Protein AF-A0A5P8ND42-F1 (afdb_monomer_lite)

pLDDT: mean 76.36, std 13.09, range [44.97, 87.69]

Sequence (97 aa):
MKEKIRTFIENVSSKDLKDVLKNHLYEIIEDKTKQRITLLIDKKYAMNVLRKPANLVKLIKGIYKKYGVKYKANIRLKIDTTHHDREMMLPHIIHYG

Radius of gyration: 18.75 Å; chains: 1; bounding box: 31×57×49 Å

Foldseek 3Di:
DPPVQVVLLVLQPDPVLSVLSVVFFPDWDQDPPQLEIETEGADPVSVVVCPPPVNVVSSLNSCCVVSNNSHHYHYHYDDPPPPDPPVPPDDPDDDDD

Secondary structure (DSSP, 8-state):
--HHHHHHHHH---HHHHHHHHHHEEEEEEETTTTEEEEEES-HHHHHHHHSHHHHHHHHHHHHHHH-TTPEEEEEE-------SSSS--PPPPP--

Structure (mmCIF, N/CA/C/O backbone):
data_AF-A0A5P8ND42-F1
#
_entry.id   AF-A0A5P8ND42-F1
#
loop_
_atom_site.group_PDB
_atom_site.id
_atom_site.type_symbol
_atom_site.label_atom_id
_atom_site.label_alt_id
_atom_site.label_comp_id
_atom_site.label_asym_id
_atom_site.label_entity_id
_atom_site.label_seq_id
_atom_site.pdbx_PDB_ins_code
_atom_site.Cartn_x
_atom_site.Cartn_y
_atom_site.Cartn_z
_atom_site.occupancy
_atom_site.B_iso_or_equiv
_atom_site.auth_seq_id
_atom_site.auth_comp_id
_atom_site.auth_asym_id
_atom_site.auth_atom_id
_atom_site.pdbx_PDB_model_num
ATOM 1 N N . MET A 1 1 ? -8.374 6.726 -15.318 1.00 50.75 1 MET A N 1
ATOM 2 C CA . MET A 1 1 ? -7.591 6.335 -14.119 1.00 50.75 1 MET A CA 1
ATOM 3 C C . MET A 1 1 ? -8.510 6.476 -12.910 1.00 50.75 1 MET A C 1
ATOM 5 O O . MET A 1 1 ? -9.050 7.559 -12.731 1.00 50.75 1 MET A O 1
ATOM 9 N N . LYS A 1 2 ? -8.801 5.395 -12.169 1.00 58.09 2 LYS A N 1
ATOM 10 C CA . LYS A 1 2 ? -9.850 5.384 -11.127 1.00 58.09 2 LYS A CA 1
ATOM 11 C C . LYS A 1 2 ? -9.565 6.470 -10.079 1.00 58.09 2 LYS A C 1
ATOM 13 O O . LYS A 1 2 ? -8.509 6.436 -9.457 1.00 58.09 2 LYS A O 1
ATOM 18 N N . GLU A 1 3 ? -10.488 7.403 -9.867 1.00 66.44 3 GLU A N 1
ATOM 19 C CA . GLU A 1 3 ? -10.360 8.561 -8.957 1.00 66.44 3 GLU A CA 1
ATOM 20 C C . GLU A 1 3 ? -9.838 8.167 -7.560 1.00 66.44 3 GLU A C 1
ATOM 22 O O . GLU A 1 3 ? -8.937 8.790 -7.001 1.00 66.44 3 GLU A O 1
ATOM 27 N N . LYS A 1 4 ? -10.275 6.995 -7.077 1.00 71.62 4 L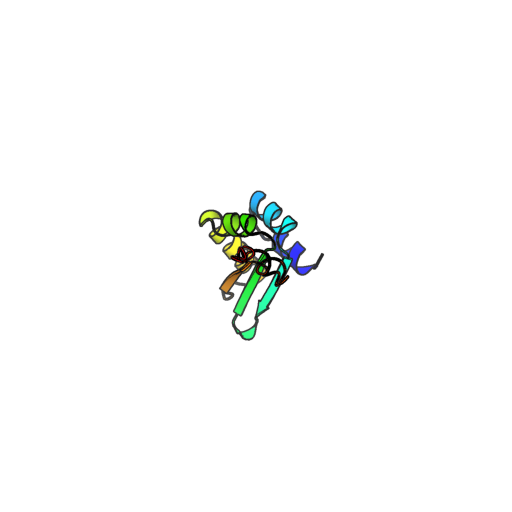YS A N 1
ATOM 28 C CA . LYS A 1 4 ? -9.816 6.359 -5.833 1.00 71.62 4 LYS A CA 1
ATOM 29 C C . LYS A 1 4 ? -8.297 6.158 -5.750 1.00 71.62 4 LYS A C 1
ATOM 31 O O . LYS A 1 4 ? -7.734 6.297 -4.661 1.00 71.62 4 LYS A O 1
ATOM 36 N N . ILE A 1 5 ? -7.641 5.815 -6.860 1.00 76.56 5 ILE A N 1
ATOM 37 C CA . ILE A 1 5 ? -6.191 5.595 -6.935 1.00 76.56 5 ILE A CA 1
ATOM 38 C C . ILE A 1 5 ? -5.455 6.922 -6.771 1.00 76.56 5 ILE A C 1
ATOM 40 O O . ILE A 1 5 ? -4.545 7.015 -5.948 1.00 76.56 5 ILE A O 1
ATOM 44 N N . ARG A 1 6 ? -5.897 7.964 -7.483 1.00 76.19 6 ARG A N 1
ATOM 45 C CA . ARG A 1 6 ? -5.289 9.298 -7.422 1.00 76.19 6 ARG A CA 1
ATOM 46 C C . ARG A 1 6 ? -5.324 9.851 -5.998 1.00 76.19 6 ARG A C 1
ATOM 48 O O . ARG A 1 6 ? -4.269 10.141 -5.441 1.00 76.19 6 ARG A O 1
ATOM 55 N N . THR A 1 7 ? -6.492 9.830 -5.354 1.00 78.31 7 THR A N 1
ATOM 56 C CA . THR A 1 7 ? -6.640 10.271 -3.957 1.00 78.31 7 THR A CA 1
ATOM 57 C C . THR A 1 7 ? -5.795 9.436 -2.989 1.00 78.31 7 THR A C 1
ATOM 59 O O . THR A 1 7 ? -5.323 9.938 -1.973 1.00 78.31 7 THR A O 1
ATOM 62 N N . PHE A 1 8 ? -5.594 8.139 -3.256 1.00 79.19 8 PHE A N 1
ATOM 63 C CA . PHE A 1 8 ? -4.719 7.309 -2.419 1.00 79.19 8 PHE A CA 1
ATOM 64 C C . PHE A 1 8 ? -3.246 7.707 -2.553 1.00 79.19 8 PHE A C 1
ATOM 66 O O . PHE A 1 8 ? -2.573 7.877 -1.539 1.00 79.19 8 PHE A O 1
ATOM 73 N N . ILE A 1 9 ? -2.767 7.911 -3.781 1.00 79.88 9 ILE A N 1
ATOM 74 C CA . ILE A 1 9 ? -1.382 8.316 -4.054 1.00 79.88 9 ILE A CA 1
ATOM 75 C C . ILE A 1 9 ? -1.068 9.657 -3.379 1.00 79.88 9 ILE A C 1
ATOM 77 O O . ILE A 1 9 ? 0.011 9.825 -2.814 1.00 79.88 9 ILE A O 1
ATOM 81 N N . GLU A 1 10 ? -2.011 10.598 -3.362 1.00 80.12 10 GLU A N 1
ATOM 82 C CA . GLU A 1 10 ? -1.810 11.900 -2.717 1.00 80.12 10 GLU A CA 1
ATOM 83 C C . GLU A 1 10 ? -1.573 11.801 -1.205 1.00 80.12 10 GLU A C 1
ATOM 85 O O . GLU A 1 10 ? -0.774 12.569 -0.663 1.00 80.12 10 GLU A O 1
ATOM 90 N N . ASN A 1 11 ? -2.169 10.800 -0.550 1.00 78.31 11 ASN A N 1
ATOM 91 C CA . ASN A 1 11 ? -2.037 10.558 0.887 1.00 78.31 11 ASN A CA 1
ATOM 92 C C . ASN A 1 11 ? -0.715 9.885 1.298 1.00 78.31 11 ASN A C 1
ATOM 94 O O . ASN A 1 11 ? -0.378 9.868 2.485 1.00 78.31 11 ASN A O 1
ATOM 98 N N . VAL A 1 12 ? 0.050 9.332 0.354 1.00 79.94 12 VAL A N 1
ATOM 99 C CA . VAL A 1 12 ? 1.349 8.704 0.636 1.00 79.94 12 VAL A CA 1
ATOM 100 C C . VAL A 1 12 ? 2.413 9.788 0.787 1.00 79.94 12 VAL A C 1
ATOM 102 O O . VAL A 1 12 ? 2.547 10.640 -0.071 1.00 79.94 12 VAL A O 1
ATOM 105 N N . SER A 1 13 ? 3.218 9.781 1.848 1.00 73.88 13 SER A N 1
ATOM 106 C CA . SER A 1 13 ? 4.123 10.918 2.105 1.00 73.88 13 SER A CA 1
ATOM 107 C C . SER A 1 13 ? 5.421 10.919 1.279 1.00 73.88 13 SER A C 1
ATOM 109 O O . SER A 1 13 ? 6.106 11.933 1.234 1.00 73.88 13 SER A O 1
ATOM 111 N N . SER A 1 14 ? 5.814 9.801 0.657 1.00 79.62 14 SER A N 1
ATOM 112 C CA . SER A 1 14 ? 7.112 9.678 -0.032 1.00 79.62 14 SER A CA 1
ATOM 113 C C . SER A 1 14 ? 6.996 9.787 -1.547 1.00 79.62 14 SER A C 1
ATOM 115 O O . SER A 1 14 ? 6.219 9.055 -2.154 1.00 79.62 14 SER A O 1
ATOM 117 N N . LYS A 1 15 ? 7.830 10.649 -2.144 1.00 81.69 15 LYS A N 1
ATOM 118 C CA . LYS A 1 15 ? 7.862 10.936 -3.586 1.00 81.69 15 LYS A CA 1
ATOM 119 C C . LYS A 1 15 ? 8.155 9.687 -4.429 1.00 81.69 15 LYS A C 1
ATOM 121 O O . LYS A 1 15 ? 7.359 9.380 -5.306 1.00 81.69 15 LYS A O 1
ATOM 126 N N . ASP A 1 16 ? 9.186 8.913 -4.085 1.00 79.19 16 ASP A N 1
ATOM 127 C CA . ASP A 1 16 ? 9.498 7.635 -4.750 1.00 79.19 16 ASP A CA 1
ATOM 128 C C . ASP A 1 16 ? 8.333 6.643 -4.732 1.00 79.19 16 ASP A C 1
ATOM 130 O O . ASP A 1 16 ? 8.010 6.017 -5.737 1.00 79.19 16 ASP A O 1
ATOM 134 N N . LEU A 1 17 ? 7.651 6.516 -3.590 1.00 82.56 17 LEU A N 1
ATOM 135 C CA . LEU A 1 17 ? 6.508 5.611 -3.480 1.00 82.56 17 LEU A CA 1
ATOM 136 C C . LEU A 1 17 ? 5.307 6.104 -4.276 1.00 82.56 17 LEU A C 1
ATOM 138 O O . LEU A 1 17 ? 4.598 5.283 -4.854 1.00 82.56 17 LEU A O 1
ATOM 142 N N . LYS A 1 18 ? 5.077 7.422 -4.322 1.00 85.12 18 LYS A N 1
ATOM 143 C CA . LYS A 1 18 ? 4.033 7.996 -5.175 1.00 85.12 18 LYS A CA 1
ATOM 144 C C . LYS A 1 18 ? 4.277 7.653 -6.635 1.00 85.12 18 LYS A C 1
ATOM 146 O O . LYS A 1 18 ? 3.319 7.300 -7.311 1.00 85.12 18 LYS A O 1
ATOM 151 N N . ASP A 1 19 ? 5.521 7.735 -7.094 1.00 84.38 19 ASP A N 1
ATOM 152 C CA . ASP A 1 19 ? 5.868 7.460 -8.486 1.00 84.38 19 ASP A CA 1
ATOM 153 C C . ASP A 1 19 ? 5.641 5.985 -8.848 1.00 84.38 19 ASP A C 1
ATOM 155 O O . ASP A 1 19 ? 4.887 5.673 -9.771 1.00 84.38 19 ASP A O 1
ATOM 159 N N . VAL A 1 20 ? 6.155 5.071 -8.016 1.00 85.06 20 VAL A N 1
ATOM 160 C CA . VAL A 1 20 ? 5.950 3.622 -8.184 1.00 85.06 20 VAL A CA 1
ATOM 161 C C . VAL A 1 20 ? 4.463 3.264 -8.164 1.00 85.06 20 VAL A C 1
ATOM 163 O O . VAL A 1 20 ? 4.000 2.483 -8.993 1.00 85.06 20 VAL A O 1
ATOM 166 N N . LEU A 1 21 ? 3.689 3.835 -7.237 1.00 84.25 21 LEU A N 1
ATOM 167 C CA . LEU A 1 21 ? 2.247 3.597 -7.172 1.00 84.25 21 LEU A CA 1
ATOM 168 C C . LEU A 1 21 ? 1.526 4.212 -8.375 1.00 84.25 21 LEU A C 1
ATOM 170 O O . LEU A 1 21 ? 0.653 3.571 -8.939 1.00 84.25 21 LEU A O 1
ATOM 174 N N . LYS A 1 22 ? 1.891 5.412 -8.822 1.00 83.50 22 LYS A N 1
ATOM 175 C CA . LYS A 1 22 ? 1.265 6.051 -9.986 1.00 83.50 22 LYS A CA 1
ATOM 176 C C . LYS A 1 22 ? 1.461 5.237 -11.266 1.00 83.50 22 LYS A C 1
ATOM 178 O O . LYS A 1 22 ? 0.524 5.142 -12.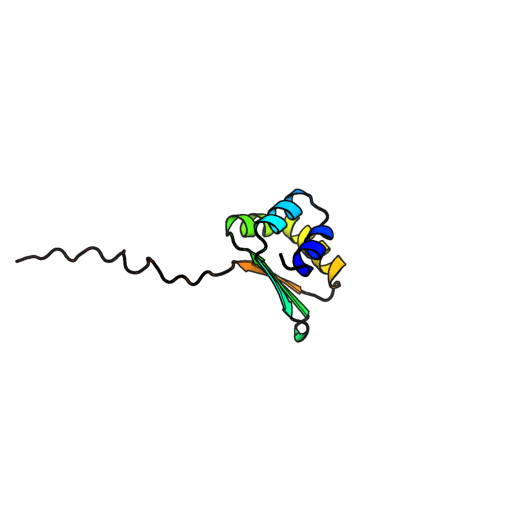054 1.00 83.50 22 LYS A O 1
ATOM 183 N N . ASN A 1 23 ? 2.640 4.644 -11.437 1.00 85.44 23 ASN A N 1
ATOM 184 C CA . ASN A 1 23 ? 3.007 3.908 -12.645 1.00 85.44 23 ASN A CA 1
ATOM 185 C C . ASN A 1 23 ? 2.622 2.418 -12.609 1.00 85.44 23 ASN A C 1
ATOM 187 O O . ASN A 1 23 ? 2.425 1.821 -13.666 1.00 85.44 23 ASN A O 1
ATOM 191 N N . HIS A 1 24 ? 2.500 1.799 -11.425 1.00 86.44 24 HIS A N 1
ATOM 192 C CA . HIS A 1 24 ? 2.311 0.341 -11.311 1.00 86.44 24 HIS A CA 1
ATOM 193 C C . HIS A 1 24 ? 1.109 -0.110 -10.483 1.00 86.44 24 HIS A C 1
ATOM 195 O O . HIS A 1 24 ? 0.842 -1.314 -10.430 1.00 86.44 24 HIS A O 1
ATOM 201 N N . LEU A 1 25 ? 0.382 0.799 -9.828 1.00 85.81 25 LEU A N 1
ATOM 202 C CA . LEU A 1 25 ? -0.851 0.447 -9.129 1.00 85.81 25 LEU A CA 1
ATOM 203 C C . LEU A 1 25 ? -1.973 0.248 -10.147 1.00 85.81 25 LEU A C 1
ATOM 205 O O . LEU A 1 25 ? -2.459 1.198 -10.758 1.00 85.81 25 LEU A O 1
ATOM 209 N N . TYR A 1 26 ? -2.396 -1.001 -10.290 1.00 84.50 26 TYR A N 1
ATOM 210 C CA . TYR A 1 26 ? -3.462 -1.389 -11.199 1.00 84.50 26 TYR A CA 1
ATOM 211 C C . TYR A 1 26 ? -4.835 -1.104 -10.582 1.00 84.50 26 TYR A C 1
ATOM 213 O O . TYR A 1 26 ? -5.678 -0.431 -11.175 1.00 84.50 26 TYR A O 1
ATOM 221 N N . 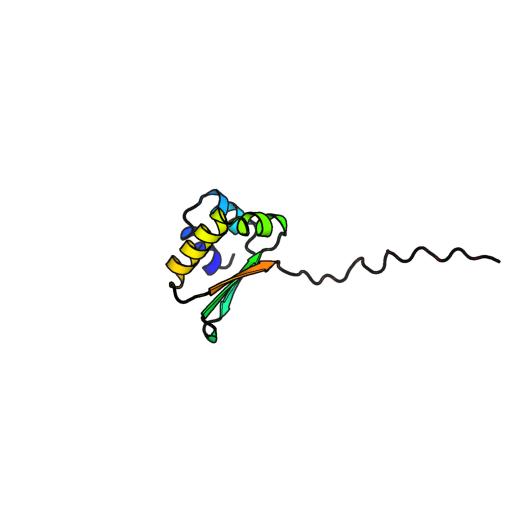GLU A 1 27 ? -5.054 -1.582 -9.354 1.00 85.69 27 GLU A N 1
ATOM 222 C CA . GLU A 1 27 ? -6.345 -1.469 -8.680 1.00 85.69 27 GLU A CA 1
ATOM 223 C C . GLU A 1 27 ? -6.212 -1.472 -7.151 1.00 85.69 27 GLU A C 1
ATOM 225 O O . GLU A 1 27 ? -5.276 -2.033 -6.582 1.00 85.69 27 GLU A O 1
ATOM 230 N N . ILE A 1 28 ? -7.179 -0.835 -6.485 1.00 84.69 28 ILE A N 1
ATOM 231 C CA . ILE A 1 28 ? -7.369 -0.899 -5.036 1.00 84.69 28 ILE A CA 1
ATOM 232 C C . ILE A 1 28 ? -8.700 -1.600 -4.777 1.00 84.69 28 ILE A C 1
ATOM 234 O O . ILE A 1 28 ? -9.754 -1.063 -5.127 1.00 84.69 28 ILE A O 1
ATOM 238 N N . ILE A 1 29 ? -8.644 -2.768 -4.145 1.00 84.94 29 ILE A N 1
ATOM 239 C CA . ILE A 1 29 ? -9.820 -3.523 -3.715 1.00 84.94 29 ILE A CA 1
ATOM 240 C C . ILE A 1 29 ? -10.037 -3.244 -2.231 1.00 84.94 29 ILE A C 1
ATOM 242 O O . ILE A 1 29 ? -9.163 -3.503 -1.401 1.00 84.94 29 ILE A O 1
ATOM 246 N N . GLU A 1 30 ? -11.206 -2.709 -1.905 1.00 86.50 30 GLU A N 1
ATOM 247 C CA . GLU A 1 30 ? -11.646 -2.472 -0.534 1.00 86.50 30 GLU A CA 1
ATOM 248 C C . GLU A 1 30 ? -12.636 -3.565 -0.127 1.00 86.50 30 GLU A C 1
ATOM 250 O O . GLU A 1 30 ? -13.723 -3.672 -0.688 1.00 86.50 30 GLU A O 1
ATOM 255 N N . ASP A 1 31 ? -12.258 -4.368 0.863 1.00 84.00 31 ASP A N 1
ATOM 256 C CA . ASP A 1 31 ? -13.118 -5.361 1.497 1.00 84.00 31 ASP A CA 1
ATOM 257 C C . ASP A 1 31 ? -13.568 -4.801 2.853 1.00 84.00 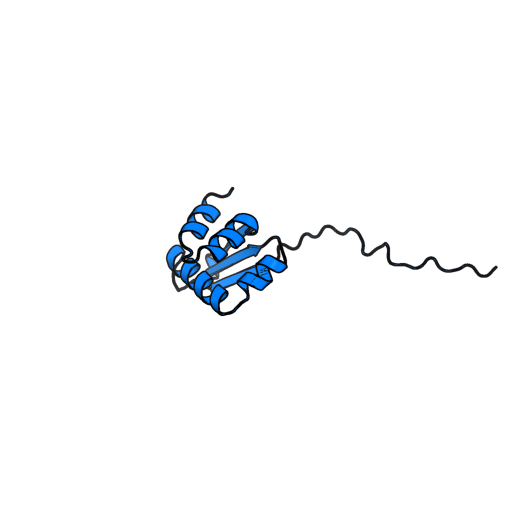31 ASP A C 1
ATOM 259 O O . ASP A 1 31 ? -12.831 -4.829 3.846 1.00 84.00 31 ASP A O 1
ATOM 263 N N . LYS A 1 32 ? -14.770 -4.215 2.875 1.00 81.31 32 LYS A N 1
ATOM 264 C CA . LYS A 1 32 ? -15.344 -3.599 4.083 1.00 81.31 32 LYS A CA 1
ATOM 265 C C . LYS A 1 32 ? -15.683 -4.638 5.153 1.00 81.31 32 LYS A C 1
ATOM 267 O O . LYS A 1 32 ? -15.517 -4.360 6.336 1.00 81.31 32 LYS A O 1
ATOM 272 N N . THR A 1 33 ? -16.086 -5.840 4.745 1.00 81.81 33 THR A N 1
ATOM 273 C CA . THR A 1 33 ? -16.490 -6.934 5.641 1.00 81.81 33 THR A CA 1
ATOM 274 C C . THR A 1 33 ? -15.323 -7.438 6.486 1.00 81.81 33 THR A C 1
ATOM 276 O O . THR A 1 33 ? -15.466 -7.659 7.685 1.00 81.81 33 THR A O 1
ATOM 279 N N . LYS A 1 34 ? -14.143 -7.591 5.881 1.00 82.88 34 LYS A N 1
ATOM 280 C CA . LYS A 1 34 ? -12.922 -8.051 6.560 1.00 82.88 34 LYS A CA 1
ATOM 281 C C . LYS A 1 34 ? -12.006 -6.905 6.980 1.00 82.88 34 LYS A C 1
ATOM 283 O O . LYS A 1 34 ? -10.911 -7.188 7.471 1.00 82.88 34 LYS A O 1
ATOM 288 N N . GLN A 1 35 ? -12.420 -5.653 6.752 1.00 85.81 35 GLN A N 1
ATOM 289 C CA . GLN A 1 35 ? -11.616 -4.444 6.953 1.00 85.81 35 GLN A CA 1
ATOM 290 C C . GLN A 1 35 ? -10.229 -4.608 6.317 1.00 85.81 35 GLN A C 1
ATOM 292 O O . GLN A 1 35 ? -9.197 -4.570 6.987 1.00 85.81 35 GLN A O 1
ATOM 297 N N . ARG A 1 36 ? -10.193 -4.888 5.012 1.00 86.38 36 ARG A N 1
ATOM 298 C CA . ARG A 1 36 ? -8.958 -5.172 4.268 1.00 86.38 36 ARG A CA 1
ATOM 299 C C . ARG A 1 36 ? -8.864 -4.318 3.015 1.00 86.38 36 ARG A C 1
ATOM 301 O O . ARG A 1 36 ? -9.792 -4.274 2.219 1.00 86.38 36 ARG A O 1
ATOM 308 N N . ILE A 1 37 ? -7.707 -3.700 2.811 1.00 86.44 37 ILE A N 1
ATOM 309 C CA . ILE A 1 37 ? -7.365 -2.979 1.584 1.00 86.44 37 ILE A CA 1
ATOM 310 C C . ILE A 1 37 ? -6.320 -3.796 0.839 1.00 86.44 37 ILE A C 1
ATOM 312 O O . ILE A 1 37 ? -5.235 -4.039 1.364 1.00 86.44 37 ILE A O 1
ATOM 316 N N . THR A 1 38 ? -6.640 -4.219 -0.380 1.00 86.12 38 THR A N 1
ATOM 317 C CA . THR A 1 38 ? -5.716 -4.951 -1.250 1.00 86.12 38 THR A CA 1
ATOM 318 C C . THR A 1 38 ? -5.272 -4.061 -2.402 1.00 86.12 38 THR A C 1
ATOM 320 O O . THR A 1 38 ? -6.092 -3.579 -3.178 1.00 86.12 38 THR A O 1
ATOM 323 N N . LEU A 1 39 ? -3.965 -3.853 -2.517 1.00 87.00 39 LEU A N 1
ATOM 324 C CA . LEU A 1 39 ? -3.322 -3.136 -3.612 1.00 87.00 39 LEU A CA 1
ATOM 325 C C . LEU A 1 39 ? -2.861 -4.148 -4.657 1.00 87.00 39 LEU A C 1
ATOM 327 O O . LEU A 1 39 ? -2.022 -5.002 -4.353 1.00 87.00 39 LEU A O 1
ATOM 331 N N . LEU A 1 40 ? -3.403 -4.049 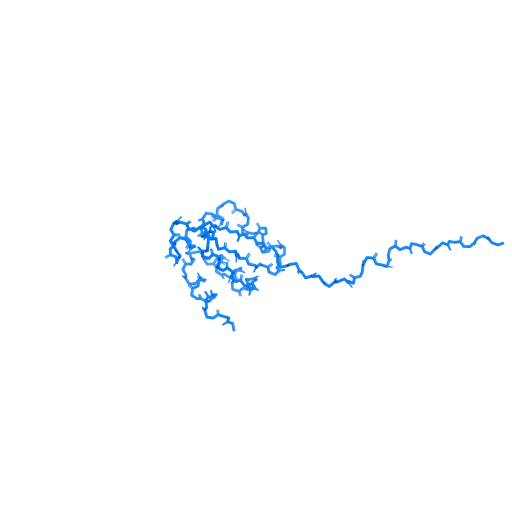-5.867 1.00 87.38 40 LEU A N 1
ATOM 332 C CA . LEU A 1 40 ? -2.982 -4.844 -7.014 1.00 87.38 40 LEU A CA 1
ATOM 333 C C . LEU A 1 40 ? -1.915 -4.095 -7.805 1.00 87.38 40 LEU A C 1
ATOM 335 O O . LEU A 1 40 ? -2.154 -2.994 -8.297 1.00 87.38 40 LEU A O 1
ATOM 339 N N . ILE A 1 41 ? -0.741 -4.705 -7.925 1.00 87.69 41 ILE A N 1
ATOM 340 C CA . ILE A 1 41 ? 0.431 -4.130 -8.588 1.00 87.69 41 ILE A CA 1
ATOM 341 C C . ILE A 1 41 ? 0.713 -4.895 -9.876 1.00 87.69 41 ILE A C 1
ATOM 343 O O . ILE A 1 41 ? 0.805 -6.118 -9.845 1.00 87.69 41 ILE A O 1
ATOM 347 N N . ASP A 1 42 ? 0.891 -4.192 -10.990 1.00 85.38 42 ASP A N 1
ATOM 348 C CA . ASP A 1 42 ? 1.104 -4.817 -12.303 1.00 85.38 42 ASP A CA 1
ATOM 349 C C . ASP A 1 42 ? 2.468 -5.523 -12.421 1.00 85.38 42 ASP A C 1
ATOM 351 O O . ASP A 1 42 ? 2.576 -6.607 -12.988 1.00 85.38 42 ASP A O 1
ATOM 355 N N . LYS A 1 43 ? 3.531 -4.934 -11.854 1.00 83.81 43 LYS A N 1
ATOM 356 C CA . LYS A 1 43 ? 4.914 -5.400 -12.047 1.00 83.81 43 LYS A CA 1
ATOM 357 C C . LYS A 1 43 ? 5.561 -5.966 -10.783 1.00 83.81 43 LYS A C 1
ATOM 359 O O . LYS A 1 43 ? 5.480 -5.389 -9.696 1.00 83.81 43 LYS A O 1
ATOM 364 N N . LYS A 1 44 ? 6.322 -7.059 -10.946 1.00 83.94 44 LYS A N 1
ATOM 365 C CA . LYS A 1 44 ? 7.050 -7.738 -9.854 1.00 83.94 44 LYS A CA 1
ATOM 366 C C . LYS A 1 44 ? 8.119 -6.851 -9.210 1.00 83.94 44 LYS A C 1
ATOM 368 O O . LYS A 1 44 ? 8.278 -6.880 -7.991 1.00 83.94 44 LYS A O 1
ATOM 373 N N . TYR A 1 45 ? 8.821 -6.027 -9.993 1.00 84.62 45 TYR A N 1
ATOM 374 C CA . TYR A 1 45 ? 9.821 -5.107 -9.440 1.00 84.62 45 TYR A CA 1
ATOM 375 C C . TYR A 1 45 ? 9.177 -4.042 -8.543 1.00 84.62 45 TYR A C 1
ATOM 377 O O . TYR A 1 45 ? 9.690 -3.771 -7.460 1.00 84.62 45 TYR A O 1
ATOM 385 N N . ALA A 1 46 ? 8.015 -3.507 -8.930 1.00 84.88 46 ALA A N 1
ATOM 386 C CA . ALA A 1 46 ? 7.275 -2.549 -8.118 1.00 84.88 46 ALA A CA 1
ATOM 387 C C . ALA A 1 46 ? 6.837 -3.193 -6.796 1.00 84.88 46 ALA A C 1
ATOM 389 O O . ALA A 1 46 ? 7.042 -2.619 -5.728 1.00 84.88 46 ALA A O 1
ATOM 390 N N . MET A 1 47 ? 6.354 -4.439 -6.835 1.00 85.62 47 MET A N 1
ATOM 391 C CA . MET A 1 47 ? 6.056 -5.206 -5.623 1.00 85.62 47 MET A CA 1
ATOM 392 C C . MET A 1 47 ? 7.290 -5.386 -4.722 1.00 85.62 47 MET A C 1
ATOM 394 O O . MET A 1 47 ? 7.175 -5.225 -3.507 1.00 85.62 47 MET A O 1
ATOM 398 N N . ASN A 1 48 ? 8.470 -5.668 -5.281 1.00 84.88 48 ASN A N 1
ATOM 399 C CA . ASN A 1 48 ? 9.709 -5.770 -4.501 1.00 84.88 48 ASN A CA 1
ATOM 400 C C . ASN A 1 48 ? 10.090 -4.443 -3.830 1.00 84.88 48 ASN A C 1
ATOM 402 O O . ASN A 1 48 ? 10.500 -4.442 -2.670 1.00 84.88 48 ASN A O 1
ATOM 406 N N . VAL A 1 49 ? 9.917 -3.312 -4.519 1.00 85.12 49 VAL A N 1
ATOM 407 C CA . VAL A 1 49 ? 10.152 -1.981 -3.936 1.00 85.12 49 VAL A CA 1
ATOM 408 C C . VAL A 1 49 ? 9.185 -1.713 -2.781 1.00 85.12 49 VAL A C 1
ATOM 410 O O . VAL A 1 49 ? 9.619 -1.249 -1.724 1.00 85.12 49 VAL A O 1
ATOM 413 N N . LEU A 1 50 ? 7.902 -2.045 -2.944 1.00 83.62 50 LEU A N 1
ATOM 414 C CA . LEU A 1 50 ? 6.882 -1.871 -1.904 1.00 83.62 50 LEU A CA 1
ATOM 415 C C . LEU A 1 50 ? 7.073 -2.824 -0.713 1.00 83.62 50 LEU A C 1
ATOM 417 O O . LEU A 1 50 ? 6.739 -2.466 0.415 1.00 83.62 50 LEU A O 1
ATOM 421 N N . ARG A 1 51 ? 7.637 -4.015 -0.946 1.00 83.25 51 ARG A N 1
ATOM 422 C CA . ARG A 1 51 ? 7.955 -5.003 0.096 1.00 83.25 51 ARG A CA 1
ATOM 423 C C . ARG A 1 51 ? 9.127 -4.608 0.991 1.00 83.25 51 ARG A C 1
ATOM 425 O O . ARG A 1 51 ? 9.278 -5.202 2.056 1.00 83.25 51 ARG A O 1
ATOM 432 N N . LYS A 1 52 ? 9.946 -3.624 0.604 1.00 87.69 52 LYS A N 1
ATOM 433 C CA . LYS A 1 52 ? 11.018 -3.130 1.479 1.00 87.69 52 LYS A CA 1
ATOM 434 C C . LYS A 1 52 ? 10.405 -2.599 2.784 1.00 87.69 52 LYS A C 1
ATOM 436 O O . LYS A 1 52 ? 9.475 -1.796 2.709 1.00 87.69 52 LYS A O 1
ATOM 441 N N . PRO A 1 53 ? 10.924 -2.965 3.969 1.00 84.25 53 PRO A N 1
ATOM 442 C CA . PRO A 1 53 ? 10.283 -2.658 5.252 1.00 84.25 53 PRO A CA 1
ATOM 443 C C . PRO A 1 53 ? 10.033 -1.157 5.454 1.00 84.25 53 PRO A C 1
ATOM 445 O O . PRO A 1 53 ? 8.932 -0.758 5.829 1.00 84.25 53 PRO A O 1
ATOM 448 N N . ALA A 1 54 ? 10.999 -0.305 5.093 1.00 84.94 54 ALA A N 1
ATOM 449 C CA . ALA A 1 54 ? 10.846 1.151 5.158 1.00 84.94 54 ALA A CA 1
ATOM 450 C C . ALA A 1 54 ? 9.675 1.673 4.301 1.00 84.94 54 ALA A C 1
ATOM 452 O O . ALA A 1 54 ? 8.954 2.589 4.701 1.00 84.94 54 ALA A O 1
ATOM 453 N N . ASN A 1 55 ? 9.466 1.075 3.129 1.00 84.31 55 ASN A N 1
ATOM 454 C CA . ASN A 1 55 ? 8.405 1.451 2.201 1.00 84.31 55 ASN A CA 1
ATOM 455 C C . ASN A 1 55 ? 7.046 0.898 2.626 1.00 84.31 55 ASN A C 1
ATOM 457 O O . ASN A 1 55 ? 6.036 1.594 2.525 1.00 84.31 55 ASN A O 1
ATOM 461 N N . LEU A 1 56 ? 7.040 -0.317 3.166 1.00 83.88 56 LEU A N 1
ATOM 462 C CA . LEU A 1 56 ? 5.856 -0.994 3.672 1.00 83.88 56 LEU A CA 1
ATOM 463 C C . LEU A 1 56 ? 5.237 -0.204 4.836 1.00 83.88 56 LEU A C 1
ATOM 465 O O . LEU A 1 56 ? 4.039 0.069 4.824 1.00 83.88 56 LEU A O 1
ATOM 469 N N . VAL A 1 57 ? 6.057 0.284 5.775 1.00 85.38 57 VAL A N 1
ATOM 470 C CA . VAL A 1 57 ? 5.600 1.144 6.885 1.00 85.38 57 VAL A CA 1
ATOM 471 C C . VAL A 1 57 ? 4.961 2.438 6.372 1.00 85.38 57 VAL A C 1
ATOM 473 O O . VAL A 1 57 ? 3.891 2.835 6.835 1.00 85.38 57 VAL A O 1
ATOM 476 N N . LYS A 1 58 ? 5.589 3.102 5.395 1.00 85.50 58 LYS A N 1
ATOM 477 C CA . LYS A 1 58 ? 5.064 4.341 4.792 1.00 85.50 58 LYS A CA 1
ATOM 478 C C . LYS A 1 58 ? 3.742 4.107 4.064 1.00 85.50 58 LYS A C 1
ATOM 480 O O . LYS A 1 58 ? 2.835 4.934 4.151 1.00 85.50 58 LYS A O 1
ATOM 485 N N . LEU A 1 59 ? 3.630 2.979 3.374 1.00 83.75 59 LEU A N 1
ATOM 486 C CA . LEU A 1 59 ? 2.433 2.585 2.647 1.00 83.75 59 LEU A CA 1
ATOM 487 C C . LEU A 1 59 ? 1.284 2.232 3.603 1.00 83.75 59 LEU A C 1
ATOM 489 O O . LEU A 1 59 ? 0.174 2.720 3.405 1.00 83.75 59 LEU A O 1
ATOM 493 N N . ILE A 1 60 ? 1.554 1.490 4.683 1.00 83.94 60 ILE A N 1
ATOM 494 C CA . ILE A 1 60 ? 0.573 1.226 5.750 1.00 83.94 60 ILE A CA 1
ATOM 495 C C . ILE A 1 60 ? 0.084 2.540 6.366 1.00 83.94 60 ILE A C 1
ATOM 497 O O . ILE A 1 60 ? -1.121 2.740 6.490 1.00 83.94 60 ILE A O 1
ATOM 501 N N . LYS A 1 61 ? 0.990 3.475 6.687 1.00 85.62 61 LYS A N 1
ATOM 502 C CA . LYS A 1 61 ? 0.606 4.801 7.202 1.00 85.62 61 LYS A CA 1
ATOM 503 C C . LYS A 1 61 ? -0.309 5.556 6.229 1.00 85.62 61 LYS A C 1
ATOM 505 O O . LYS A 1 61 ? -1.287 6.153 6.669 1.00 85.62 61 LYS A O 1
ATOM 510 N N . GLY A 1 62 ? -0.034 5.498 4.924 1.00 83.50 62 GLY A N 1
ATOM 511 C CA . GLY A 1 62 ? -0.899 6.086 3.893 1.00 83.50 62 GLY A CA 1
ATOM 512 C C . GLY A 1 62 ? -2.292 5.445 3.838 1.00 83.50 62 GLY A C 1
ATOM 513 O O . GLY A 1 62 ? -3.293 6.152 3.718 1.00 83.50 62 GLY A O 1
ATOM 514 N N . ILE A 1 63 ? -2.375 4.119 3.997 1.00 83.50 63 ILE A N 1
ATOM 515 C CA . ILE A 1 63 ? -3.650 3.385 4.082 1.00 83.50 63 ILE A CA 1
ATOM 516 C C . ILE A 1 63 ? -4.417 3.787 5.340 1.00 83.50 63 ILE A C 1
ATOM 518 O O . ILE A 1 63 ? -5.595 4.121 5.241 1.00 83.50 63 ILE A O 1
ATOM 522 N N . TYR A 1 64 ? -3.762 3.829 6.500 1.00 86.25 64 TYR A N 1
ATOM 523 C CA . TYR A 1 64 ? -4.398 4.230 7.756 1.00 86.25 64 TYR A CA 1
ATOM 524 C C . TYR A 1 64 ? -4.889 5.672 7.729 1.00 86.25 64 TYR A C 1
ATOM 526 O O . TYR A 1 64 ? -5.961 5.950 8.256 1.00 86.25 64 TYR A O 1
ATOM 534 N N . LYS A 1 65 ? -4.155 6.577 7.077 1.00 84.12 65 LYS A N 1
ATOM 535 C CA . LYS A 1 65 ? -4.579 7.971 6.922 1.00 84.12 65 LYS A CA 1
ATOM 536 C C . LYS A 1 65 ? -5.853 8.099 6.084 1.00 84.12 65 LYS A C 1
ATOM 538 O O . LYS A 1 65 ? -6.683 8.947 6.382 1.00 84.12 65 LYS A O 1
ATOM 543 N N . LYS A 1 66 ? -6.011 7.265 5.050 1.00 81.94 66 LYS A N 1
ATOM 544 C CA . LYS A 1 66 ? -7.160 7.335 4.137 1.00 81.94 66 LYS A CA 1
ATOM 545 C C . LYS A 1 66 ? -8.373 6.521 4.600 1.00 81.94 66 LYS A C 1
ATOM 547 O O . LYS A 1 66 ? -9.494 6.989 4.458 1.00 81.94 66 LYS A O 1
ATOM 552 N N . TYR A 1 67 ? -8.155 5.306 5.102 1.00 78.38 67 TYR A N 1
ATOM 553 C CA . TYR A 1 67 ? -9.217 4.337 5.411 1.00 78.38 67 TYR A CA 1
ATOM 554 C C . TYR A 1 67 ? -9.384 4.079 6.919 1.00 78.38 67 TYR A C 1
ATOM 556 O O . TYR A 1 67 ? -10.407 3.553 7.344 1.00 78.38 67 TYR A O 1
ATOM 564 N N . GLY A 1 68 ? -8.409 4.469 7.745 1.00 78.69 68 GLY A N 1
ATOM 565 C CA . GLY A 1 68 ? -8.406 4.255 9.194 1.00 78.69 68 GLY A CA 1
ATOM 566 C C . GLY A 1 68 ? -7.545 3.068 9.643 1.00 78.69 68 GLY A C 1
ATOM 567 O O . GLY A 1 68 ? -7.290 2.125 8.894 1.00 78.69 68 GLY A O 1
ATOM 568 N N . VAL A 1 69 ? -7.107 3.101 10.906 1.00 78.50 69 VAL A N 1
ATOM 569 C CA . VAL A 1 69 ? -6.147 2.143 11.507 1.00 78.50 69 VAL A CA 1
ATOM 570 C C . VAL A 1 69 ? -6.691 0.706 11.592 1.00 78.50 69 VAL A C 1
ATOM 572 O O . VAL A 1 69 ? -5.928 -0.246 11.713 1.00 78.50 69 VAL A O 1
ATOM 575 N N . LYS A 1 70 ? -8.013 0.526 11.487 1.00 79.06 70 LYS A N 1
ATOM 576 C CA . LYS A 1 70 ? -8.669 -0.792 11.556 1.00 79.06 70 LYS A CA 1
ATOM 577 C C . LYS A 1 70 ? -8.465 -1.643 10.296 1.00 79.06 70 LYS A C 1
ATOM 579 O O . LYS A 1 70 ? -8.687 -2.849 10.340 1.00 79.06 70 LYS A O 1
ATOM 584 N N . TYR A 1 71 ? -8.040 -1.042 9.183 1.00 79.19 71 TYR A N 1
ATOM 585 C CA . TYR A 1 71 ? -7.939 -1.742 7.905 1.00 79.19 71 TYR A CA 1
ATOM 586 C C . TYR A 1 71 ? -6.590 -2.433 7.711 1.00 79.19 71 TYR A C 1
ATOM 588 O O . TYR A 1 71 ? -5.554 -1.781 7.654 1.00 79.19 71 TYR A O 1
ATOM 596 N N . LYS A 1 72 ? -6.579 -3.751 7.503 1.00 82.94 72 LYS A N 1
ATOM 597 C CA . LYS A 1 72 ? -5.355 -4.494 7.162 1.00 82.94 72 LYS A CA 1
ATOM 598 C C . LYS A 1 72 ? -4.954 -4.245 5.704 1.00 82.94 72 LYS A C 1
ATOM 600 O O . LYS A 1 72 ? -5.793 -4.303 4.808 1.00 82.94 72 LYS A O 1
ATOM 605 N N . ALA A 1 73 ? -3.665 -4.028 5.460 1.00 83.19 73 ALA A N 1
ATOM 606 C CA . ALA A 1 73 ? -3.111 -3.827 4.125 1.00 83.19 73 ALA A CA 1
ATOM 607 C C . ALA A 1 73 ? -2.608 -5.146 3.520 1.00 83.19 73 ALA A C 1
ATOM 609 O O . ALA A 1 73 ? -1.823 -5.856 4.143 1.00 83.19 73 ALA A O 1
ATOM 610 N N . ASN A 1 74 ? -3.013 -5.443 2.288 1.00 84.75 74 ASN A N 1
ATOM 611 C CA . ASN A 1 74 ? -2.464 -6.515 1.467 1.00 84.75 74 ASN A CA 1
ATOM 612 C C . ASN A 1 74 ? -1.902 -5.937 0.171 1.00 84.75 74 ASN A C 1
ATOM 614 O O . ASN A 1 74 ? -2.497 -5.052 -0.438 1.00 84.75 74 ASN A O 1
ATOM 618 N N . ILE A 1 75 ? -0.770 -6.469 -0.275 1.00 83.81 75 ILE A N 1
ATOM 619 C CA . ILE A 1 75 ? -0.178 -6.136 -1.570 1.00 83.81 75 ILE A CA 1
ATOM 620 C C . ILE A 1 75 ? -0.123 -7.432 -2.361 1.00 83.81 75 ILE A C 1
ATOM 622 O O . ILE A 1 75 ? 0.439 -8.425 -1.892 1.00 83.81 75 ILE A O 1
ATOM 626 N N . ARG A 1 76 ? -0.731 -7.434 -3.542 1.00 85.12 76 ARG A N 1
ATOM 627 C CA . ARG A 1 76 ? -0.764 -8.586 -4.439 1.00 85.12 76 ARG A CA 1
ATOM 628 C C . ARG A 1 76 ? -0.286 -8.171 -5.819 1.00 85.12 76 ARG A C 1
ATOM 630 O O . ARG A 1 76 ? -0.561 -7.066 -6.277 1.00 85.12 76 ARG A O 1
ATOM 637 N N . LEU A 1 77 ? 0.439 -9.069 -6.473 1.00 83.62 77 LEU A N 1
ATOM 638 C CA . LEU A 1 77 ? 0.737 -8.917 -7.886 1.00 83.62 77 LEU A CA 1
ATOM 639 C C . LEU A 1 77 ? -0.552 -9.168 -8.675 1.00 83.62 77 LEU A C 1
ATOM 641 O O . LEU A 1 77 ? -1.292 -10.100 -8.348 1.00 83.62 77 LEU A O 1
ATOM 645 N N . LYS A 1 78 ? -0.813 -8.359 -9.700 1.00 80.81 78 LYS A N 1
ATOM 646 C CA . LYS A 1 78 ? -1.793 -8.694 -10.725 1.00 80.81 78 LYS A CA 1
ATOM 647 C C . LYS A 1 78 ? -1.295 -9.975 -11.392 1.00 80.81 78 LYS A C 1
ATOM 649 O O . LYS A 1 78 ? -0.217 -9.994 -11.978 1.00 80.81 78 LYS A O 1
ATOM 654 N N . ILE A 1 79 ? -2.041 -11.059 -11.230 1.00 66.06 79 ILE A N 1
ATOM 655 C CA . ILE A 1 79 ? -1.755 -12.297 -11.942 1.00 66.06 79 ILE A CA 1
ATOM 656 C C . ILE A 1 79 ? -2.443 -12.136 -13.288 1.00 66.06 79 ILE A C 1
ATOM 658 O O . ILE A 1 79 ? -3.668 -12.160 -13.363 1.00 66.06 79 ILE A O 1
ATOM 662 N N . ASP A 1 80 ? -1.656 -11.886 -14.325 1.00 55.91 80 ASP A N 1
ATOM 663 C CA . ASP A 1 80 ? -2.145 -11.991 -15.688 1.00 55.91 80 ASP A CA 1
ATOM 664 C C . ASP A 1 80 ? -2.136 -13.485 -16.029 1.00 55.91 80 ASP A C 1
ATOM 666 O O . ASP A 1 80 ? -1.088 -14.069 -16.297 1.00 55.91 80 ASP A O 1
ATOM 670 N N . THR A 1 81 ? -3.285 -14.150 -15.911 1.00 48.19 81 THR A N 1
ATOM 671 C CA . THR A 1 81 ? -3.481 -15.507 -16.439 1.00 48.19 81 THR A CA 1
ATOM 672 C C . THR A 1 81 ? -3.602 -15.444 -17.959 1.00 48.19 81 THR A C 1
ATOM 674 O O . THR A 1 81 ? -4.606 -15.862 -18.525 1.00 48.19 81 THR A O 1
ATOM 677 N N . THR A 1 82 ? -2.585 -14.913 -18.635 1.00 46.47 82 THR A N 1
ATOM 678 C CA . THR A 1 82 ? -2.387 -15.231 -20.044 1.00 46.47 82 THR A CA 1
ATOM 679 C C . THR A 1 82 ? -1.625 -16.553 -20.063 1.00 46.47 82 THR A C 1
ATOM 681 O O . THR A 1 82 ? -0.407 -16.596 -19.914 1.00 46.47 82 THR A O 1
ATOM 684 N N . HIS A 1 83 ? -2.381 -17.651 -20.139 1.00 47.72 83 HIS A N 1
ATOM 685 C CA . HIS A 1 83 ? -1.889 -18.977 -20.508 1.00 47.72 83 HIS A CA 1
ATOM 686 C C . HIS A 1 83 ? -1.324 -18.902 -21.936 1.00 47.72 83 HIS A C 1
ATOM 688 O O . HIS A 1 83 ? -2.014 -19.183 -22.909 1.00 47.72 83 HIS A O 1
ATOM 694 N N . HIS A 1 84 ? -0.082 -18.466 -22.071 1.00 45.53 84 HIS A N 1
ATOM 695 C CA . HIS A 1 84 ? 0.720 -18.667 -23.267 1.00 45.53 84 HIS A CA 1
ATOM 696 C C . HIS A 1 84 ? 2.126 -18.999 -22.776 1.00 45.53 84 HIS A C 1
ATOM 698 O O . HIS A 1 84 ? 2.626 -18.351 -21.859 1.00 45.53 84 HIS A O 1
ATOM 704 N N . ASP A 1 85 ? 2.743 -20.012 -23.374 1.00 44.97 85 ASP A N 1
ATOM 705 C CA . ASP A 1 85 ? 4.166 -20.344 -23.227 1.00 44.97 85 ASP A CA 1
ATOM 706 C C . ASP A 1 85 ? 4.614 -21.287 -22.094 1.00 44.97 85 ASP A C 1
ATOM 708 O O . ASP A 1 85 ? 5.781 -21.315 -21.710 1.00 44.97 85 ASP A O 1
ATOM 712 N N . ARG A 1 86 ? 3.732 -22.166 -21.599 1.00 47.72 86 ARG A N 1
ATOM 713 C CA . ARG A 1 86 ? 4.181 -23.429 -20.962 1.00 47.72 86 ARG A CA 1
ATOM 714 C C . ARG A 1 86 ? 4.043 -24.667 -21.853 1.00 47.72 86 ARG A C 1
ATOM 716 O O . ARG A 1 86 ? 4.393 -25.755 -21.414 1.00 47.72 86 ARG A O 1
ATOM 723 N N . GLU A 1 87 ? 3.602 -24.491 -23.097 1.00 50.81 87 GLU A N 1
ATOM 724 C CA . GLU A 1 87 ? 3.499 -25.555 -24.110 1.00 50.81 87 GLU A CA 1
ATOM 725 C C . GLU A 1 87 ? 4.642 -25.534 -25.145 1.00 50.81 87 GLU A C 1
ATOM 727 O O . GLU A 1 87 ? 4.681 -26.394 -26.013 1.00 50.81 87 GLU A O 1
ATOM 732 N N . MET A 1 88 ? 5.620 -24.619 -25.042 1.00 50.53 88 MET A N 1
ATOM 733 C CA . MET A 1 88 ? 6.800 -24.596 -25.932 1.00 50.53 88 MET A CA 1
ATOM 734 C C . MET A 1 88 ? 8.052 -25.295 -25.359 1.00 50.53 88 MET A C 1
ATOM 736 O O . MET A 1 88 ? 9.118 -25.242 -25.962 1.00 50.53 88 MET A O 1
ATOM 740 N N . MET A 1 89 ? 7.952 -25.978 -24.210 1.00 50.19 89 MET A N 1
ATOM 741 C CA . MET A 1 89 ? 9.078 -26.695 -23.574 1.00 50.19 89 MET A CA 1
ATOM 742 C C . MET A 1 89 ? 8.957 -28.228 -23.628 1.00 50.19 89 MET A C 1
ATOM 744 O O . MET A 1 89 ? 9.437 -28.918 -22.731 1.00 50.19 89 MET A O 1
ATOM 748 N N . LEU A 1 90 ? 8.342 -28.787 -24.671 1.00 58.06 90 LEU A N 1
ATOM 749 C CA . LEU A 1 90 ? 8.556 -30.198 -24.997 1.00 58.06 90 LEU A CA 1
ATOM 750 C C . LEU A 1 90 ? 9.668 -30.266 -26.051 1.00 58.06 90 LEU A C 1
ATOM 752 O O . LEU A 1 90 ? 9.419 -29.882 -27.195 1.00 58.06 90 LEU A O 1
ATOM 756 N N . PRO A 1 91 ? 10.899 -30.706 -25.714 1.00 58.06 91 PRO A N 1
ATOM 757 C CA . PRO A 1 91 ? 11.860 -31.047 -26.751 1.00 58.06 91 PRO A CA 1
ATOM 758 C C . PRO A 1 91 ? 11.211 -32.108 -27.640 1.00 58.06 91 PRO A C 1
ATOM 760 O O . PRO A 1 91 ? 10.745 -33.137 -27.148 1.00 58.06 91 PRO A O 1
ATOM 763 N N . HIS A 1 92 ? 11.131 -31.816 -28.939 1.00 57.91 92 HIS A N 1
ATOM 764 C CA . HIS A 1 92 ? 10.679 -32.762 -29.948 1.00 57.91 92 HIS A CA 1
ATOM 765 C C . HIS A 1 92 ? 11.431 -34.078 -29.739 1.00 57.91 92 HIS A C 1
ATOM 767 O O . HIS A 1 92 ? 12.660 -34.119 -29.793 1.00 57.91 92 HIS A O 1
ATOM 773 N N . ILE A 1 93 ? 10.674 -35.133 -29.444 1.00 58.41 93 ILE A N 1
ATOM 774 C CA . ILE A 1 93 ? 11.169 -36.499 -29.329 1.00 58.41 93 ILE A CA 1
ATOM 775 C C . ILE A 1 93 ? 11.924 -36.807 -30.624 1.00 58.41 93 ILE A C 1
ATOM 777 O O . ILE A 1 93 ? 11.350 -36.778 -31.713 1.00 58.41 93 ILE A O 1
ATOM 781 N N . ILE A 1 94 ? 13.228 -37.044 -30.502 1.00 61.62 94 ILE A N 1
ATOM 782 C CA . ILE A 1 94 ? 14.087 -37.462 -31.605 1.00 61.62 94 ILE A CA 1
ATOM 783 C C . ILE A 1 94 ? 13.633 -38.873 -31.995 1.00 61.62 94 ILE A C 1
ATOM 785 O O . ILE A 1 94 ? 13.683 -39.795 -31.183 1.00 61.62 94 ILE A O 1
ATOM 789 N N . HIS A 1 95 ? 13.132 -39.013 -33.220 1.00 48.62 95 HIS A N 1
ATOM 790 C CA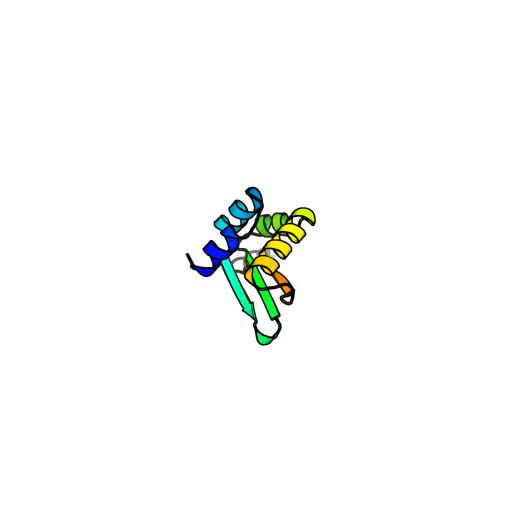 . HIS A 1 95 ? 12.725 -40.281 -33.819 1.00 48.62 95 HIS A CA 1
ATOM 791 C C . HIS A 1 95 ? 13.979 -41.149 -34.031 1.00 48.62 95 HIS A C 1
ATOM 793 O O . HIS A 1 95 ? 14.899 -40.715 -34.721 1.00 48.62 95 HIS A O 1
ATOM 799 N N . TYR A 1 96 ? 14.019 -42.359 -33.470 1.00 50.19 96 TYR A N 1
ATOM 800 C CA . TYR A 1 96 ? 14.880 -43.430 -33.981 1.00 50.19 96 TYR A CA 1
ATOM 801 C C . TYR A 1 96 ? 14.009 -44.323 -34.864 1.00 50.19 96 TYR A C 1
ATOM 803 O O . TYR A 1 96 ? 13.093 -44.974 -34.361 1.00 50.19 96 TYR A O 1
ATOM 811 N N . GLY A 1 97 ? 14.270 -44.289 -36.168 1.00 52.53 97 GLY A N 1
ATOM 812 C CA . GLY A 1 97 ? 13.811 -45.266 -37.153 1.00 52.53 97 GLY A CA 1
ATOM 813 C C . GLY A 1 97 ? 15.023 -45.891 -37.819 1.00 52.53 97 GLY A C 1
ATOM 814 O O . GLY A 1 97 ? 16.006 -45.141 -38.018 1.00 52.53 97 GLY A O 1
#